Protein AF-A0A402AL68-F1 (afdb_monomer)

Foldseek 3Di:
DVVVLVVPAVLVVQLPDAADQDAPDPPRPCVVNLVVLLVVLLVLLVVLPLVCLVVLLSQCRGNGVSSVLSSLVSCCRNVVQPPDVSNLVSLLVQCPHSHPSSVLSSLVSCLSNLPLVSLVVLVVSLVVPVVCVVSSVVSNVSSD

Solvent-accessible surface area (backbone atoms only — not comparable to full-atom values): 7767 Å² total; per-residue (Å²): 109,72,72,55,48,66,73,73,28,70,57,75,66,36,66,74,40,75,68,38,53,58,77,84,58,91,87,46,85,60,53,68,41,42,54,54,50,23,52,52,39,40,50,44,22,74,72,52,58,59,90,51,48,68,60,33,61,50,29,49,54,32,30,46,47,68,23,18,38,27,16,52,56,18,40,56,56,54,42,54,62,42,80,48,67,66,58,48,51,51,28,52,56,28,50,72,41,76,23,66,70,36,20,54,51,19,48,53,47,34,56,61,37,66,41,61,84,40,49,68,55,44,51,53,43,24,74,76,33,73,97,44,23,66,70,36,50,58,46,48,68,75,68,106

Mean predicted aligned error: 2.8 Å

Sequence (144 aa):
MFQLLARTVEIDRRRHLPKRGETLPQGEPNIPGSIVYAAVIHACGQIGDSSVIKGVWDATKDIDPYVRTQGLEALKLLDPLGEQSQSKAMAREALYDPRASVVRTASALVLQYKDFEAVPILRYVADTRPDLAYPLQETLKQLT

Organism: NCBI:txid2014872

Nearest PDB structures (foldseek):
  8usb-assembly1_U  TM=6.370E-01  e=4.349E-01  Homo sapiens
  9e8n-assembly1_U  TM=7.359E-01  e=1.723E+00  Homo sapiens
  6j2q-assembly1_N  TM=5.772E-01  e=1.163E+00  Saccharomyces cerevisiae S288C
  6epf-assembly1_N  TM=6.326E-01  e=1.640E+00  Rattus norvegicus
  2b6c-assembly1_A  TM=4.944E-01  e=3.783E+00  Enterococcus faecalis

Structure (mmCIF, N/CA/C/O backbone):
data_AF-A0A402AL68-F1
#
_entry.id   AF-A0A402AL68-F1
#
loop_
_atom_site.group_PDB
_atom_site.id
_atom_site.type_symbol
_atom_site.label_atom_id
_atom_site.label_alt_id
_atom_site.label_comp_id
_atom_site.label_asym_id
_atom_site.label_entity_id
_atom_site.label_seq_id
_atom_site.pdbx_PDB_ins_code
_atom_site.Cartn_x
_atom_site.Cartn_y
_atom_site.Cartn_z
_atom_site.occupancy
_atom_site.B_iso_or_equiv
_atom_site.auth_seq_id
_atom_site.auth_comp_id
_atom_site.auth_asym_id
_atom_site.auth_atom_id
_atom_site.pdbx_PDB_model_num
ATOM 1 N N . MET A 1 1 ? -6.015 -8.192 -18.335 1.00 76.75 1 MET A N 1
ATOM 2 C CA . MET A 1 1 ? -4.915 -7.247 -18.027 1.00 76.75 1 MET A CA 1
ATOM 3 C C . MET A 1 1 ? -3.890 -7.858 -17.075 1.00 76.75 1 MET A C 1
ATOM 5 O O . MET A 1 1 ? -2.722 -7.928 -17.427 1.00 76.75 1 MET A O 1
ATOM 9 N N . PHE A 1 2 ? -4.322 -8.392 -15.929 1.00 79.25 2 PHE A N 1
ATOM 10 C CA . PHE A 1 2 ? -3.416 -8.981 -14.935 1.00 79.25 2 PHE A CA 1
ATOM 11 C C . PHE A 1 2 ? -2.569 -10.167 -15.457 1.00 79.25 2 PHE A C 1
ATOM 13 O O . PHE A 1 2 ? -1.385 -10.274 -15.160 1.00 79.25 2 PHE A O 1
ATOM 20 N N . GLN A 1 3 ? -3.129 -11.018 -16.326 1.00 81.75 3 GLN A N 1
ATOM 21 C CA . GLN A 1 3 ? -2.365 -12.095 -16.982 1.00 81.75 3 GLN A CA 1
ATOM 22 C C . GLN A 1 3 ? -1.253 -11.583 -17.911 1.00 81.75 3 GLN A C 1
ATOM 24 O O . GLN A 1 3 ? -0.220 -12.231 -18.041 1.00 81.75 3 GLN A O 1
ATOM 29 N N . LEU A 1 4 ? -1.467 -10.441 -18.575 1.00 84.19 4 LEU A N 1
ATOM 30 C CA . LEU A 1 4 ? -0.454 -9.840 -19.442 1.00 84.19 4 LEU A CA 1
ATOM 31 C C . LEU A 1 4 ? 0.689 -9.285 -18.595 1.00 84.19 4 LEU A C 1
ATOM 33 O O . LEU A 1 4 ? 1.845 -9.562 -18.888 1.00 84.19 4 LEU A O 1
ATOM 37 N N . LEU A 1 5 ? 0.349 -8.598 -17.504 1.00 89.19 5 LEU A N 1
ATOM 38 C CA . LEU A 1 5 ? 1.311 -8.096 -16.532 1.00 89.19 5 LEU A CA 1
ATOM 39 C C . LEU A 1 5 ? 2.262 -9.202 -16.046 1.00 89.19 5 LEU A C 1
ATOM 41 O O . LEU A 1 5 ? 3.474 -9.015 -16.089 1.00 89.19 5 LEU A O 1
ATOM 45 N N . ALA A 1 6 ? 1.722 -10.362 -15.658 1.00 85.56 6 ALA A N 1
ATOM 46 C CA . ALA A 1 6 ? 2.517 -11.501 -15.188 1.00 85.56 6 ALA A CA 1
ATOM 47 C C . ALA A 1 6 ? 3.467 -12.085 -16.255 1.00 85.56 6 ALA A C 1
ATOM 49 O O . ALA A 1 6 ? 4.401 -12.802 -15.915 1.00 85.56 6 ALA A O 1
ATOM 50 N N . ARG A 1 7 ? 3.240 -11.793 -17.542 1.00 88.00 7 ARG A N 1
ATOM 51 C CA . ARG A 1 7 ? 4.122 -12.202 -18.649 1.00 88.00 7 ARG A CA 1
ATOM 52 C C . ARG A 1 7 ? 5.156 -11.141 -19.014 1.00 88.00 7 ARG A C 1
ATOM 54 O O . ARG A 1 7 ? 6.166 -11.475 -19.619 1.00 88.00 7 ARG A O 1
ATOM 61 N N . THR A 1 8 ? 4.886 -9.874 -18.707 1.00 88.75 8 THR A N 1
ATOM 62 C CA . THR A 1 8 ? 5.724 -8.734 -19.116 1.00 88.75 8 THR A CA 1
ATOM 63 C C . THR A 1 8 ? 6.594 -8.185 -17.992 1.00 88.75 8 THR A C 1
ATOM 65 O O . THR A 1 8 ? 7.570 -7.493 -18.260 1.00 88.75 8 THR A O 1
ATOM 68 N N . VAL A 1 9 ? 6.236 -8.454 -16.737 1.00 94.38 9 VAL A N 1
ATOM 69 C CA . VAL A 1 9 ? 6.971 -8.015 -15.549 1.00 94.38 9 VAL A CA 1
ATOM 70 C C . VAL A 1 9 ? 7.375 -9.250 -14.753 1.00 94.38 9 VAL A C 1
ATOM 72 O O . VAL A 1 9 ? 6.537 -10.099 -14.463 1.00 94.38 9 VAL A O 1
ATOM 75 N N . GLU A 1 10 ? 8.649 -9.338 -14.363 1.00 92.69 10 GLU A N 1
ATOM 76 C CA . GLU A 1 10 ? 9.184 -10.429 -13.534 1.00 92.69 10 GLU A CA 1
ATOM 77 C C . GLU A 1 10 ? 8.703 -10.310 -12.069 1.00 92.69 10 GLU A C 1
ATOM 79 O O . GLU A 1 10 ? 9.502 -10.086 -11.159 1.00 92.69 10 GLU A O 1
ATOM 84 N N . ILE A 1 11 ? 7.388 -10.414 -11.825 1.00 91.56 11 ILE A N 1
ATOM 85 C CA . ILE A 1 11 ? 6.772 -10.219 -10.496 1.00 91.56 11 ILE A CA 1
ATOM 86 C C . ILE A 1 11 ? 7.428 -11.126 -9.452 1.00 91.56 11 ILE A C 1
ATOM 88 O O . ILE A 1 11 ? 7.789 -10.653 -8.376 1.00 91.56 11 ILE A O 1
ATOM 92 N N . ASP A 1 12 ? 7.627 -12.405 -9.778 1.00 91.06 12 ASP A N 1
ATOM 93 C CA . ASP A 1 12 ? 8.200 -13.377 -8.845 1.00 91.06 12 ASP A CA 1
ATOM 94 C C . ASP A 1 12 ? 9.607 -12.972 -8.404 1.00 91.06 12 ASP A C 1
ATOM 96 O O . ASP A 1 12 ? 9.890 -12.929 -7.210 1.00 91.06 12 ASP A O 1
ATOM 100 N N . ARG A 1 13 ? 10.470 -12.555 -9.339 1.00 93.12 13 ARG A N 1
ATOM 101 C CA . ARG A 1 13 ? 11.801 -12.032 -9.001 1.00 93.12 13 ARG A CA 1
ATOM 102 C C . ARG A 1 13 ? 11.700 -10.795 -8.110 1.00 93.12 13 ARG A C 1
ATOM 104 O O . ARG A 1 13 ? 12.434 -10.688 -7.130 1.00 93.12 13 ARG A O 1
ATOM 111 N N . ARG A 1 14 ? 10.805 -9.859 -8.441 1.00 94.00 14 ARG A N 1
ATOM 112 C CA . ARG A 1 14 ? 10.647 -8.591 -7.711 1.00 94.00 14 ARG A CA 1
ATOM 113 C C . ARG A 1 14 ? 10.181 -8.793 -6.271 1.00 94.00 14 ARG A C 1
ATOM 115 O O . ARG A 1 14 ? 10.646 -8.059 -5.406 1.00 94.00 14 ARG A O 1
ATOM 122 N N . ARG A 1 15 ? 9.351 -9.809 -5.994 1.00 90.81 15 ARG A N 1
ATOM 123 C CA . ARG A 1 15 ? 8.914 -10.171 -4.629 1.00 90.81 15 ARG A CA 1
ATOM 124 C C . ARG A 1 15 ? 10.072 -10.532 -3.693 1.00 90.81 15 ARG A C 1
ATOM 126 O O . ARG A 1 15 ? 9.923 -10.427 -2.480 1.00 90.81 15 ARG A O 1
ATOM 133 N N . HIS A 1 16 ? 11.207 -10.966 -4.237 1.00 91.50 16 HIS A N 1
ATOM 134 C CA . HIS A 1 16 ? 12.390 -11.334 -3.456 1.00 91.50 16 HIS A CA 1
ATOM 135 C C . HIS A 1 16 ? 13.386 -10.182 -3.271 1.00 91.50 16 HIS A C 1
ATOM 137 O O . HIS A 1 16 ? 14.396 -10.351 -2.590 1.00 91.50 16 HIS A O 1
ATOM 143 N N . LEU A 1 17 ? 13.130 -9.017 -3.870 1.00 93.06 17 LEU A N 1
ATOM 144 C CA . LEU A 1 17 ? 13.997 -7.852 -3.736 1.00 93.06 17 LEU A CA 1
ATOM 145 C C . LEU A 1 17 ? 13.568 -6.987 -2.539 1.00 93.06 17 LEU A C 1
ATOM 147 O O . LEU A 1 17 ? 12.373 -6.845 -2.274 1.00 93.06 17 LEU A O 1
ATOM 151 N N . PRO A 1 18 ? 14.516 -6.365 -1.815 1.00 93.88 18 PRO A N 1
ATOM 152 C CA . PRO A 1 18 ? 14.182 -5.500 -0.690 1.00 93.88 18 PRO A CA 1
ATOM 153 C C . PRO A 1 18 ? 13.451 -4.235 -1.158 1.00 93.88 18 PRO A C 1
ATOM 155 O O . PRO A 1 18 ? 13.805 -3.645 -2.181 1.00 93.88 18 PRO A O 1
ATOM 158 N N . LYS A 1 19 ? 12.468 -3.774 -0.372 1.00 96.38 19 LYS A N 1
ATOM 159 C CA . LYS A 1 19 ? 11.747 -2.513 -0.620 1.00 96.38 19 LYS A CA 1
ATOM 160 C C . LYS A 1 19 ? 12.739 -1.351 -0.704 1.00 96.38 19 LYS A C 1
ATOM 162 O O . LYS A 1 19 ? 13.509 -1.121 0.227 1.00 96.38 19 LYS A O 1
ATOM 167 N N . ARG A 1 20 ? 12.688 -0.566 -1.783 1.00 94.75 20 ARG A N 1
ATOM 168 C CA . ARG A 1 20 ? 13.458 0.682 -1.880 1.00 94.75 20 ARG A CA 1
ATOM 169 C C . ARG A 1 20 ? 12.687 1.844 -1.258 1.00 94.75 20 ARG A C 1
ATOM 171 O O . ARG A 1 20 ? 11.487 2.013 -1.493 1.00 94.75 20 ARG A O 1
ATOM 178 N N . GLY A 1 21 ? 13.391 2.640 -0.455 1.00 92.00 21 GLY A N 1
ATOM 179 C CA . GLY A 1 21 ? 12.877 3.881 0.134 1.00 92.00 21 GLY A CA 1
ATOM 180 C C . GLY A 1 21 ? 12.990 5.089 -0.794 1.00 92.00 21 GLY A C 1
ATOM 181 O O . GLY A 1 21 ? 12.270 6.063 -0.599 1.00 92.00 21 GLY A O 1
ATOM 182 N N . GLU A 1 22 ? 13.854 5.012 -1.807 1.00 92.25 22 GLU A N 1
ATOM 183 C CA . GLU A 1 22 ? 14.098 6.045 -2.815 1.00 92.25 22 GLU A CA 1
ATOM 184 C C . GLU A 1 22 ? 13.498 5.677 -4.172 1.00 92.25 22 GLU A C 1
ATOM 186 O O . GLU A 1 22 ? 13.062 4.545 -4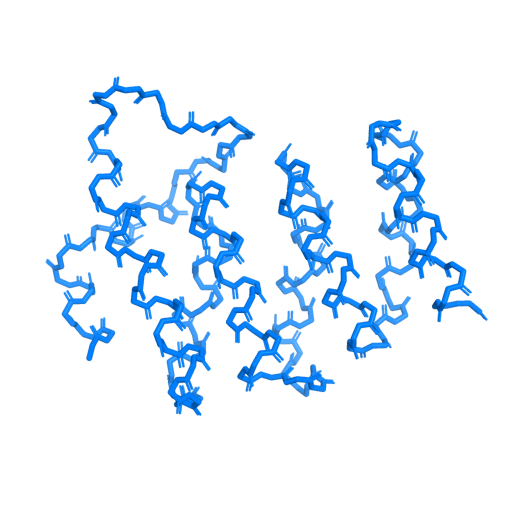.399 1.00 92.25 22 GLU A O 1
ATOM 191 N N . THR A 1 23 ? 13.412 6.665 -5.065 1.00 89.12 23 THR A N 1
ATOM 192 C CA . THR A 1 23 ? 12.881 6.436 -6.411 1.00 89.12 23 THR A CA 1
ATOM 193 C C . THR A 1 23 ? 13.946 5.673 -7.169 1.00 89.12 23 THR A C 1
ATOM 195 O O . THR A 1 23 ? 15.134 5.900 -6.945 1.00 89.12 23 THR A O 1
ATOM 198 N N . LEU A 1 24 ? 13.543 4.751 -8.042 1.00 88.75 24 LEU A N 1
ATOM 199 C CA . LEU A 1 24 ? 14.519 4.038 -8.853 1.00 88.75 24 LEU A CA 1
ATOM 200 C C . LEU A 1 24 ? 15.358 5.054 -9.653 1.00 88.75 24 LEU A C 1
ATOM 202 O O . LEU A 1 24 ? 14.776 5.928 -10.303 1.00 88.75 24 LEU A O 1
ATOM 206 N N . PRO A 1 25 ? 16.700 4.983 -9.581 1.00 89.19 25 PRO A N 1
ATOM 207 C CA . PRO A 1 25 ? 17.561 5.919 -10.288 1.00 89.19 25 PRO A CA 1
ATOM 208 C C . PRO A 1 25 ? 17.442 5.703 -11.797 1.00 89.19 25 PRO A C 1
ATOM 210 O O . PRO A 1 25 ? 17.152 4.598 -12.258 1.00 89.19 25 PRO A O 1
ATOM 213 N N . GLN A 1 26 ? 17.689 6.755 -12.576 1.00 87.62 26 GLN A N 1
ATOM 214 C CA . GLN A 1 26 ? 17.645 6.672 -14.034 1.00 87.62 26 GLN A CA 1
ATOM 215 C C . GLN A 1 26 ? 18.536 5.529 -14.549 1.00 87.62 26 GLN A C 1
ATOM 217 O O . GLN A 1 26 ? 19.667 5.361 -14.102 1.00 87.62 26 GLN A O 1
ATOM 222 N N . GLY A 1 27 ? 18.015 4.748 -15.497 1.00 87.06 27 GLY A N 1
ATOM 223 C CA . GLY A 1 27 ? 18.716 3.592 -16.061 1.00 87.06 27 GLY A CA 1
ATOM 224 C C . GLY A 1 27 ? 18.545 2.292 -15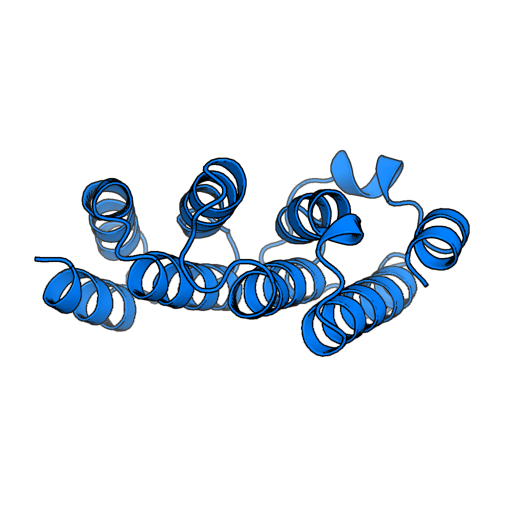.271 1.00 87.06 27 GLY A C 1
ATOM 225 O O . GLY A 1 27 ? 18.988 1.249 -15.742 1.00 87.06 27 GLY A O 1
ATOM 226 N N . GLU A 1 28 ? 17.867 2.311 -14.119 1.00 91.06 28 GLU A N 1
ATOM 227 C CA . GLU A 1 28 ? 17.544 1.085 -13.392 1.00 91.06 28 GLU A CA 1
ATOM 228 C C . GLU A 1 28 ? 16.621 0.177 -14.236 1.00 91.06 28 GLU A C 1
ATOM 230 O O . GLU A 1 28 ? 15.520 0.605 -14.605 1.00 91.06 28 GLU A O 1
ATOM 235 N N . PRO A 1 29 ? 16.999 -1.091 -14.513 1.00 88.44 29 PRO A N 1
ATOM 236 C CA . PRO A 1 29 ? 16.247 -1.987 -15.403 1.00 88.44 29 PRO A CA 1
ATOM 237 C C . PRO A 1 29 ? 14.816 -2.272 -14.936 1.00 88.44 29 PRO A C 1
ATOM 239 O O . PRO A 1 29 ? 13.968 -2.678 -15.726 1.00 88.44 29 PRO A O 1
ATOM 242 N N . ASN A 1 30 ? 14.527 -2.041 -13.656 1.00 90.50 30 ASN A N 1
ATOM 243 C CA . ASN A 1 30 ? 13.206 -2.229 -13.078 1.00 90.50 30 ASN A CA 1
ATOM 244 C C . ASN A 1 30 ? 12.208 -1.111 -13.415 1.00 90.50 30 ASN A C 1
ATOM 246 O O . ASN A 1 30 ? 11.013 -1.352 -13.246 1.00 90.50 30 ASN A O 1
ATOM 250 N N . ILE A 1 31 ? 12.650 0.063 -13.894 1.00 91.56 31 ILE A N 1
ATOM 251 C CA . ILE A 1 31 ? 11.774 1.225 -14.145 1.00 91.56 31 ILE A CA 1
ATOM 252 C C . ILE A 1 31 ? 10.649 0.915 -15.145 1.00 91.56 31 ILE A C 1
ATOM 254 O O . ILE A 1 31 ? 9.490 1.138 -14.789 1.00 91.56 31 ILE A O 1
ATOM 258 N N . PRO A 1 32 ? 10.909 0.381 -16.359 1.00 92.94 32 PRO A N 1
ATOM 259 C CA . PRO A 1 32 ? 9.828 0.095 -17.304 1.00 92.94 32 PRO A CA 1
ATOM 260 C C . PRO A 1 32 ? 8.805 -0.888 -16.724 1.00 92.94 32 PRO A C 1
ATOM 262 O O . PRO A 1 32 ? 7.599 -0.679 -16.843 1.00 92.94 32 PRO A O 1
ATOM 265 N N . GLY A 1 33 ? 9.292 -1.915 -16.018 1.00 94.31 33 GLY A N 1
ATOM 266 C CA . GLY A 1 33 ? 8.448 -2.882 -15.323 1.00 94.31 33 GLY A CA 1
ATOM 267 C C . GLY A 1 33 ? 7.600 -2.240 -14.227 1.00 94.31 33 GLY A C 1
ATOM 268 O O . GLY A 1 33 ? 6.411 -2.526 -14.144 1.00 94.31 33 GLY A O 1
ATOM 269 N N . SER A 1 34 ? 8.168 -1.324 -13.436 1.00 95.69 34 SER A N 1
ATOM 270 C CA . SER A 1 34 ? 7.430 -0.571 -12.416 1.00 95.69 34 SER A CA 1
ATOM 271 C C . SER A 1 34 ? 6.307 0.268 -13.014 1.00 95.69 34 SER A C 1
ATOM 273 O O . SER A 1 34 ? 5.206 0.278 -12.473 1.00 95.69 34 SER A O 1
ATOM 275 N N . ILE A 1 35 ? 6.566 0.955 -14.131 1.00 95.19 35 ILE A N 1
ATOM 276 C CA . ILE A 1 35 ? 5.567 1.793 -14.807 1.00 95.19 35 ILE A CA 1
ATOM 277 C C . ILE A 1 35 ? 4.394 0.930 -15.278 1.00 95.19 35 ILE A C 1
ATOM 279 O O . ILE A 1 35 ? 3.242 1.241 -14.978 1.00 95.19 35 ILE A O 1
ATOM 283 N N . VAL A 1 36 ? 4.681 -0.183 -15.963 1.00 95.94 36 VAL A N 1
ATOM 284 C CA . VAL A 1 36 ? 3.646 -1.113 -16.440 1.00 95.94 36 VAL A CA 1
ATOM 285 C C . VAL A 1 36 ? 2.881 -1.725 -15.267 1.00 95.94 36 VAL A C 1
ATOM 287 O O . VAL A 1 36 ? 1.652 -1.776 -15.296 1.00 95.94 36 VAL A O 1
ATOM 290 N N . TYR A 1 37 ? 3.582 -2.150 -14.214 1.00 96.94 37 TYR A N 1
ATOM 291 C CA . TYR A 1 37 ? 2.961 -2.765 -13.045 1.00 96.94 37 TYR A CA 1
ATOM 292 C C . TYR A 1 37 ? 2.025 -1.791 -12.327 1.00 96.94 37 TYR A C 1
ATOM 294 O O . TYR A 1 37 ? 0.847 -2.091 -12.134 1.00 96.94 37 TYR A O 1
ATOM 302 N N . ALA A 1 38 ? 2.508 -0.589 -12.023 1.00 96.94 38 ALA A N 1
ATOM 303 C CA . ALA A 1 38 ? 1.719 0.463 -11.401 1.00 96.94 38 ALA A CA 1
ATOM 304 C C . ALA A 1 38 ? 0.481 0.832 -12.237 1.00 96.94 38 ALA A C 1
ATOM 306 O O . ALA A 1 38 ? -0.614 0.934 -11.687 1.00 96.94 38 ALA A O 1
ATOM 307 N N . ALA A 1 39 ? 0.625 0.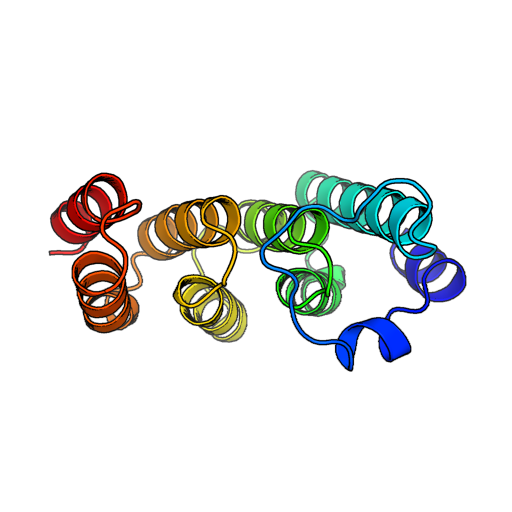967 -13.561 1.00 96.25 39 ALA A N 1
ATOM 308 C CA . ALA A 1 39 ? -0.487 1.292 -14.454 1.00 96.25 39 ALA A CA 1
ATOM 309 C C . ALA A 1 39 ? -1.566 0.199 -14.473 1.00 96.25 39 ALA A C 1
ATOM 311 O O . ALA A 1 39 ? -2.757 0.505 -14.405 1.00 96.25 39 ALA A O 1
ATOM 312 N N . VAL A 1 40 ? -1.166 -1.077 -14.522 1.00 95.88 40 VAL A N 1
ATOM 313 C CA . VAL A 1 40 ? -2.111 -2.202 -14.483 1.00 95.88 40 VAL A CA 1
ATOM 314 C C . VAL A 1 40 ? -2.840 -2.260 -13.145 1.00 95.88 40 VAL A C 1
ATOM 316 O O . VAL A 1 40 ? -4.055 -2.427 -13.128 1.00 95.88 40 VAL A O 1
ATOM 319 N N . ILE A 1 41 ? -2.127 -2.091 -12.030 1.00 96.75 41 ILE A N 1
ATOM 320 C CA . ILE A 1 41 ? -2.725 -2.091 -10.690 1.00 96.75 41 ILE A CA 1
ATOM 321 C C . ILE A 1 41 ? -3.714 -0.939 -10.524 1.00 96.75 41 ILE A C 1
ATOM 323 O O . ILE A 1 41 ? -4.833 -1.158 -10.059 1.00 96.75 41 ILE A O 1
ATOM 327 N N . HIS A 1 42 ? -3.337 0.259 -10.968 1.00 96.19 42 HIS A N 1
ATOM 328 C CA . HIS A 1 42 ? -4.220 1.417 -10.965 1.00 96.19 42 HIS A CA 1
ATOM 329 C C . HIS A 1 42 ? -5.501 1.148 -11.767 1.00 96.19 42 HIS A C 1
ATOM 331 O O . HIS A 1 42 ? -6.606 1.324 -11.254 1.00 96.19 42 HIS A O 1
ATOM 337 N N . ALA A 1 43 ? -5.364 0.655 -13.002 1.00 95.56 43 ALA A N 1
ATOM 338 C CA . ALA A 1 43 ? -6.501 0.327 -13.856 1.00 95.56 43 ALA A CA 1
ATOM 339 C C . ALA A 1 43 ? -7.394 -0.764 -13.243 1.00 95.56 43 ALA A C 1
ATOM 341 O O . ALA A 1 43 ? -8.614 -0.641 -13.276 1.00 95.56 43 ALA A O 1
ATOM 342 N N . CYS A 1 44 ? -6.809 -1.801 -12.638 1.00 93.56 44 CYS A N 1
ATOM 343 C CA . CYS A 1 44 ? -7.553 -2.831 -11.914 1.00 93.56 44 CYS A CA 1
ATOM 344 C C . CYS A 1 44 ? -8.394 -2.242 -10.773 1.00 93.56 44 CYS A C 1
ATOM 346 O O . CYS A 1 44 ? -9.566 -2.595 -10.651 1.00 93.56 44 CYS A O 1
ATOM 348 N N . GLY A 1 45 ? -7.831 -1.315 -9.990 1.00 95.38 45 GLY A N 1
ATOM 349 C CA . GLY A 1 45 ? -8.569 -0.601 -8.947 1.00 95.38 45 GLY A CA 1
ATOM 350 C C . GLY A 1 45 ? -9.760 0.190 -9.498 1.00 95.38 45 GLY A C 1
ATOM 351 O O . GLY A 1 45 ? -10.852 0.109 -8.948 1.00 95.38 45 GLY A O 1
ATOM 352 N N . GLN A 1 46 ? -9.573 0.898 -10.616 1.00 96.50 46 GLN A N 1
ATOM 353 C CA . GLN A 1 46 ? -10.637 1.674 -11.272 1.00 96.50 46 GLN A CA 1
ATOM 354 C C . GLN A 1 46 ? -11.740 0.798 -11.884 1.00 96.50 46 GLN A C 1
ATOM 356 O O . GLN A 1 46 ? -12.907 1.178 -11.875 1.00 96.50 46 GLN A O 1
ATOM 361 N N . ILE A 1 47 ? -11.382 -0.370 -12.424 1.00 95.69 47 ILE A N 1
ATOM 362 C CA . ILE A 1 47 ? -12.340 -1.311 -13.024 1.00 95.69 47 ILE A CA 1
ATOM 363 C C . ILE A 1 47 ? -13.221 -1.972 -11.952 1.00 95.69 47 ILE A C 1
ATOM 365 O O . ILE A 1 47 ? -14.362 -2.324 -12.240 1.00 95.69 47 ILE A O 1
ATOM 369 N N . GLY A 1 48 ? -12.712 -2.145 -10.728 1.00 93.69 48 GLY A N 1
ATOM 370 C CA . GLY A 1 48 ? -13.474 -2.745 -9.630 1.00 93.69 48 GLY A CA 1
ATOM 371 C C . GLY A 1 48 ? -13.540 -4.278 -9.661 1.00 93.69 48 GLY A C 1
ATOM 372 O O . GLY A 1 48 ? -14.352 -4.873 -8.957 1.00 93.69 48 GLY A O 1
ATOM 373 N N . ASP A 1 49 ? -12.706 -4.940 -10.468 1.00 87.38 49 ASP A N 1
ATOM 374 C CA . ASP A 1 49 ? -12.652 -6.405 -10.525 1.00 87.38 49 ASP A CA 1
ATOM 375 C C . ASP A 1 49 ? -11.894 -6.965 -9.311 1.00 87.38 49 ASP A C 1
ATOM 377 O O . ASP A 1 49 ? -10.663 -7.023 -9.290 1.00 87.38 49 ASP A O 1
ATOM 381 N N . SER A 1 50 ? -12.633 -7.409 -8.294 1.00 87.50 50 SER A N 1
ATOM 382 C CA . SER A 1 50 ? -12.067 -7.965 -7.059 1.00 87.50 50 SER A CA 1
ATOM 383 C C . SER A 1 50 ? -11.296 -9.277 -7.262 1.00 87.50 50 SER A C 1
ATOM 385 O O . SER A 1 50 ? -10.508 -9.656 -6.392 1.00 87.50 50 SER A O 1
ATOM 387 N N . SER A 1 51 ? -11.424 -9.955 -8.412 1.00 90.12 51 SER A N 1
ATOM 388 C CA . SER A 1 51 ? -10.679 -11.194 -8.690 1.00 90.12 51 SER A CA 1
ATOM 389 C C . SER A 1 51 ? -9.158 -10.982 -8.739 1.00 90.12 51 SER A C 1
ATOM 391 O O . SER A 1 51 ? -8.388 -11.919 -8.511 1.00 90.12 51 SER A O 1
ATOM 393 N N . VAL A 1 52 ? -8.708 -9.742 -8.962 1.00 92.44 52 VAL A N 1
ATOM 394 C CA . VAL A 1 52 ? -7.285 -9.372 -9.036 1.00 92.44 52 VAL A CA 1
ATOM 395 C C . VAL A 1 52 ? -6.669 -9.012 -7.680 1.00 92.44 52 VAL A C 1
ATOM 397 O O . VAL A 1 52 ? -5.475 -8.719 -7.616 1.00 92.44 52 VAL A O 1
ATOM 400 N N . ILE A 1 53 ? -7.442 -9.046 -6.586 1.00 95.44 53 ILE A N 1
ATOM 401 C CA . ILE A 1 53 ? -7.022 -8.503 -5.283 1.00 95.44 53 ILE A CA 1
ATOM 402 C C . ILE A 1 53 ? -5.739 -9.140 -4.733 1.00 95.44 53 ILE A C 1
ATOM 404 O O . ILE A 1 53 ? -4.908 -8.450 -4.149 1.00 95.44 53 ILE A O 1
ATOM 408 N N . LYS A 1 54 ? -5.505 -10.432 -5.003 1.00 94.75 54 LYS A N 1
ATOM 409 C CA . LYS A 1 54 ? -4.250 -11.113 -4.633 1.00 94.75 54 LYS A CA 1
ATOM 410 C C . LYS A 1 54 ? -3.032 -10.437 -5.257 1.00 94.75 54 LYS A C 1
ATOM 412 O O . LYS A 1 54 ? -2.040 -10.193 -4.583 1.00 94.75 54 LYS A O 1
ATOM 417 N N . GLY A 1 55 ? -3.153 -10.082 -6.529 1.00 94.31 55 GLY A N 1
ATOM 418 C CA . GLY A 1 55 ? -2.135 -9.352 -7.262 1.00 94.31 55 GLY A CA 1
ATOM 419 C C . GLY A 1 55 ? -1.923 -7.923 -6.769 1.00 94.31 55 GLY A C 1
ATOM 420 O O . GLY A 1 55 ? -0.811 -7.405 -6.808 1.00 94.31 55 GLY A O 1
ATOM 421 N N . VAL A 1 56 ? -2.980 -7.294 -6.256 1.00 97.00 56 VAL A N 1
ATOM 422 C CA . VAL A 1 56 ? -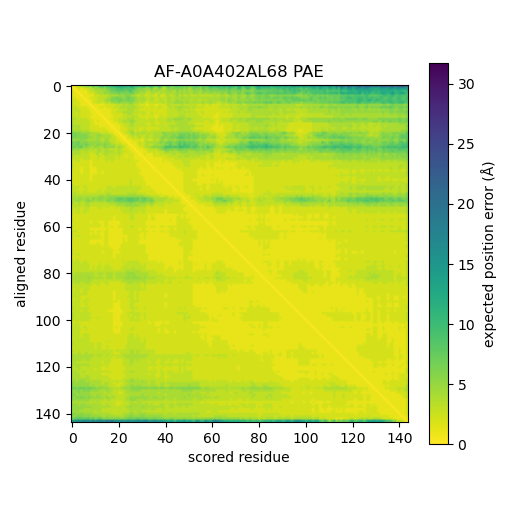2.884 -5.984 -5.604 1.00 97.00 56 VAL A CA 1
ATOM 423 C C . VAL A 1 56 ? -2.117 -6.085 -4.283 1.00 97.00 56 VAL A C 1
ATOM 425 O O . VAL A 1 56 ? -1.254 -5.246 -4.034 1.00 97.00 56 VAL A O 1
ATOM 428 N N . TRP A 1 57 ? -2.331 -7.136 -3.483 1.00 97.75 57 TRP A N 1
ATOM 429 C CA . TRP A 1 57 ? -1.522 -7.395 -2.281 1.00 97.75 57 TRP A CA 1
ATOM 430 C C . TRP A 1 57 ? -0.038 -7.635 -2.595 1.00 97.75 57 TRP A C 1
ATOM 432 O O . TRP A 1 57 ? 0.829 -7.265 -1.807 1.00 97.75 57 TRP A O 1
ATOM 442 N N . ASP A 1 58 ? 0.287 -8.225 -3.746 1.00 96.06 58 ASP A N 1
ATOM 443 C CA . ASP A 1 58 ? 1.681 -8.338 -4.184 1.00 96.06 58 ASP A CA 1
ATOM 444 C C . ASP A 1 58 ? 2.286 -6.973 -4.519 1.00 96.06 58 ASP A C 1
ATOM 446 O O . ASP A 1 58 ? 3.417 -6.675 -4.132 1.00 96.06 58 ASP A O 1
ATOM 450 N N . ALA A 1 59 ? 1.522 -6.116 -5.199 1.00 97.69 59 ALA A N 1
ATOM 451 C CA . ALA A 1 59 ? 1.971 -4.780 -5.565 1.00 97.69 59 ALA A CA 1
ATOM 452 C C . ALA A 1 59 ? 2.301 -3.917 -4.335 1.00 97.69 59 ALA A C 1
ATOM 454 O O . ALA A 1 59 ? 3.276 -3.170 -4.374 1.00 97.69 59 ALA A O 1
ATOM 455 N N . THR A 1 60 ? 1.585 -4.069 -3.209 1.00 98.56 60 THR A N 1
ATOM 456 C CA . THR A 1 60 ? 1.899 -3.351 -1.952 1.00 98.56 60 THR A CA 1
ATOM 457 C C . THR A 1 60 ? 3.249 -3.739 -1.342 1.00 98.56 60 THR A C 1
ATOM 459 O O . THR A 1 60 ? 3.711 -3.086 -0.406 1.00 98.56 60 THR A O 1
ATOM 462 N N . LYS A 1 61 ? 3.900 -4.791 -1.851 1.00 97.69 61 LYS A N 1
ATOM 463 C CA . LYS A 1 61 ? 5.198 -5.299 -1.381 1.00 97.69 61 LYS A CA 1
ATOM 464 C C . LYS A 1 61 ? 6.330 -5.126 -2.386 1.00 97.69 61 LYS A C 1
ATOM 466 O O . LYS A 1 61 ? 7.456 -5.506 -2.085 1.00 97.69 61 LYS A O 1
ATOM 471 N N . ASP A 1 62 ? 6.045 -4.557 -3.552 1.00 98.12 62 ASP A N 1
ATOM 472 C CA . ASP A 1 62 ? 7.002 -4.448 -4.647 1.00 98.12 62 ASP A CA 1
ATOM 473 C C . ASP A 1 62 ? 8.261 -3.636 -4.273 1.00 98.12 62 ASP A C 1
ATOM 475 O O . ASP A 1 62 ? 8.236 -2.756 -3.405 1.00 98.12 62 ASP A O 1
ATOM 479 N N . ILE A 1 63 ? 9.378 -3.908 -4.955 1.00 96.94 63 ILE A N 1
ATOM 480 C CA . ILE A 1 63 ? 10.640 -3.171 -4.793 1.00 96.94 63 ILE A CA 1
ATOM 481 C C . ILE A 1 63 ? 10.461 -1.655 -4.963 1.00 96.94 63 ILE A C 1
ATOM 483 O O . ILE A 1 63 ? 11.078 -0.877 -4.227 1.00 96.94 63 ILE A O 1
ATOM 487 N N . ASP A 1 64 ? 9.616 -1.223 -5.899 1.00 97.69 64 ASP A N 1
ATOM 488 C CA . ASP A 1 64 ? 9.439 0.180 -6.251 1.00 97.69 64 ASP A CA 1
ATOM 489 C C . ASP A 1 64 ? 8.340 0.843 -5.403 1.00 97.69 64 ASP A C 1
ATOM 491 O O . ASP A 1 64 ? 7.182 0.413 -5.441 1.00 97.69 64 ASP A O 1
ATOM 495 N N . PRO A 1 65 ? 8.652 1.925 -4.665 1.00 97.94 65 PRO A N 1
ATOM 496 C CA . PRO A 1 65 ? 7.648 2.659 -3.900 1.00 97.94 65 PRO A CA 1
ATOM 497 C C . PRO A 1 65 ? 6.470 3.168 -4.737 1.00 97.94 65 PRO A C 1
ATOM 499 O O . PRO A 1 65 ? 5.374 3.296 -4.199 1.00 97.94 65 PRO A O 1
ATOM 502 N N . TYR A 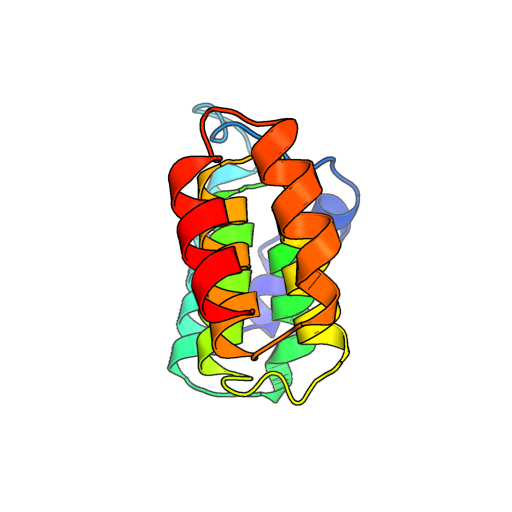1 66 ? 6.660 3.442 -6.031 1.00 97.62 66 TYR A N 1
ATOM 503 C CA . TYR A 1 66 ? 5.574 3.868 -6.912 1.00 97.62 66 TYR A CA 1
ATOM 504 C C . TYR A 1 66 ? 4.520 2.767 -7.095 1.00 97.62 66 TYR A C 1
ATOM 506 O O . TYR A 1 66 ? 3.322 3.029 -6.970 1.00 97.62 66 TYR A O 1
ATOM 514 N N . VAL A 1 67 ? 4.963 1.524 -7.308 1.00 98.38 67 VAL A N 1
ATOM 515 C CA . VAL A 1 67 ? 4.080 0.352 -7.422 1.00 98.38 67 VAL A CA 1
ATOM 516 C C . VAL A 1 67 ? 3.365 0.096 -6.096 1.00 98.38 67 VAL A C 1
ATOM 518 O O . VAL A 1 67 ? 2.151 -0.102 -6.092 1.00 98.38 67 VAL A O 1
ATOM 521 N N . ARG A 1 68 ? 4.079 0.195 -4.965 1.00 98.69 68 ARG A N 1
ATOM 522 C CA . ARG A 1 68 ? 3.480 0.017 -3.631 1.00 98.69 68 ARG A CA 1
ATOM 523 C C . ARG A 1 68 ? 2.378 1.026 -3.342 1.00 98.69 68 ARG A C 1
ATOM 525 O O . ARG A 1 68 ? 1.313 0.638 -2.866 1.00 98.69 68 ARG A O 1
ATOM 532 N N . THR A 1 69 ? 2.604 2.301 -3.668 1.00 98.62 69 THR A N 1
ATOM 533 C CA . THR A 1 69 ? 1.569 3.335 -3.549 1.00 98.62 69 THR A CA 1
ATOM 534 C C . THR A 1 69 ? 0.350 2.991 -4.404 1.00 98.62 69 THR A C 1
ATOM 536 O O . THR A 1 69 ? -0.758 3.028 -3.878 1.00 98.62 69 THR A O 1
ATOM 539 N N . GLN A 1 70 ? 0.522 2.582 -5.670 1.00 98.25 70 GLN A N 1
ATOM 540 C CA . GLN A 1 70 ? -0.622 2.173 -6.500 1.00 98.25 70 GLN A CA 1
ATOM 541 C C . GLN A 1 70 ? -1.352 0.945 -5.947 1.00 98.25 70 GLN A C 1
ATOM 543 O O . GLN A 1 70 ? -2.575 0.895 -6.018 1.00 98.25 70 GLN A O 1
ATOM 548 N N . GLY A 1 71 ? -0.635 -0.016 -5.357 1.00 98.44 71 GLY A N 1
ATOM 549 C CA . GLY A 1 71 ? -1.247 -1.156 -4.671 1.00 98.44 71 GLY A CA 1
ATOM 550 C C . GLY A 1 71 ? -2.191 -0.716 -3.553 1.00 98.44 71 GLY A C 1
ATOM 551 O O . GLY A 1 71 ? -3.339 -1.146 -3.509 1.00 98.44 71 GLY A O 1
ATOM 552 N N . LEU A 1 72 ? -1.742 0.191 -2.682 1.00 98.81 72 LEU A N 1
ATOM 553 C CA . LEU A 1 72 ? -2.567 0.696 -1.580 1.00 98.81 72 LEU A CA 1
ATOM 554 C C . LEU A 1 72 ? -3.746 1.547 -2.074 1.00 98.81 72 LEU A C 1
ATOM 556 O O . LEU A 1 72 ? -4.845 1.428 -1.539 1.00 98.81 72 LEU A O 1
ATOM 560 N N . GLU A 1 73 ? -3.544 2.376 -3.101 1.00 98.56 73 GLU A N 1
ATOM 561 C CA . GLU A 1 73 ? -4.633 3.138 -3.729 1.00 98.56 73 GLU A CA 1
ATOM 562 C C . GLU A 1 73 ? -5.677 2.214 -4.372 1.00 98.56 73 GLU A C 1
ATOM 564 O O . GLU A 1 73 ? -6.874 2.447 -4.240 1.00 98.56 73 GLU A O 1
ATOM 569 N N . ALA A 1 74 ? -5.253 1.120 -5.009 1.00 98.19 74 ALA A N 1
ATOM 570 C CA . ALA A 1 74 ? -6.178 0.130 -5.551 1.00 98.19 74 ALA A CA 1
ATOM 571 C C . ALA A 1 74 ? -6.968 -0.591 -4.445 1.00 98.19 74 ALA A C 1
ATOM 573 O O . ALA A 1 74 ? -8.154 -0.861 -4.633 1.00 98.19 74 ALA A O 1
ATOM 574 N N . LEU A 1 75 ? -6.366 -0.851 -3.275 1.00 98.56 75 LEU A N 1
ATOM 575 C CA . LEU A 1 75 ? -7.091 -1.418 -2.130 1.00 98.56 75 LEU A CA 1
ATOM 576 C C . LEU A 1 75 ? -8.206 -0.494 -1.622 1.00 98.56 75 LEU A C 1
ATOM 578 O O . LEU A 1 75 ? -9.288 -0.996 -1.331 1.00 98.56 75 LEU A O 1
ATOM 582 N N . LYS A 1 76 ? -8.006 0.835 -1.609 1.00 98.06 76 LYS A N 1
ATOM 583 C CA . LYS A 1 76 ? -9.075 1.795 -1.245 1.00 98.06 76 LYS A CA 1
ATOM 584 C C . LYS A 1 76 ? -10.338 1.627 -2.085 1.00 98.06 76 LYS A C 1
ATOM 586 O O . LYS A 1 76 ? -11.419 1.951 -1.602 1.00 98.06 76 LYS A O 1
ATOM 591 N N . LEU A 1 77 ? -10.186 1.190 -3.336 1.00 97.69 77 LEU A N 1
ATOM 592 C CA . LEU A 1 77 ? -11.271 1.043 -4.304 1.00 97.69 77 LEU A CA 1
ATOM 593 C C . LEU A 1 77 ? -11.866 -0.367 -4.292 1.00 97.69 77 LEU A C 1
ATOM 595 O O . LEU A 1 77 ? -13.081 -0.516 -4.359 1.00 97.69 77 LEU A O 1
ATOM 599 N N . LEU A 1 78 ? -11.016 -1.394 -4.212 1.00 97.44 78 LEU A N 1
ATOM 600 C CA . LEU A 1 78 ? -11.428 -2.798 -4.319 1.00 97.44 78 LEU A CA 1
ATOM 601 C C . LEU A 1 78 ? -11.943 -3.390 -3.006 1.00 97.44 78 LEU A C 1
ATOM 603 O O . LEU A 1 78 ? -12.711 -4.347 -3.035 1.00 97.44 78 LEU A O 1
ATOM 607 N N . ASP A 1 79 ? -11.509 -2.850 -1.871 1.00 97.81 79 ASP A N 1
ATOM 608 C CA . ASP A 1 79 ? -11.923 -3.285 -0.539 1.00 97.81 79 ASP A CA 1
ATOM 609 C C . ASP A 1 79 ? -12.169 -2.061 0.357 1.00 97.81 79 ASP A C 1
ATOM 611 O O . ASP A 1 79 ? -11.504 -1.886 1.372 1.00 97.81 79 ASP A O 1
ATOM 615 N N . PRO A 1 80 ? -13.100 -1.161 -0.009 1.00 97.38 80 PRO A N 1
ATOM 616 C CA . PRO A 1 80 ? -13.208 0.164 0.598 1.00 97.38 80 PRO A CA 1
ATOM 617 C C . PRO A 1 80 ? -13.527 0.148 2.098 1.00 97.38 80 PRO A C 1
ATOM 619 O O . PRO A 1 80 ? -13.293 1.150 2.773 1.00 97.38 80 PRO A O 1
ATOM 622 N N . LEU A 1 81 ? -14.058 -0.961 2.615 1.00 97.56 81 LEU A N 1
ATOM 623 C CA . LEU A 1 81 ? -14.418 -1.140 4.022 1.00 97.56 81 LEU A CA 1
ATOM 624 C C . LEU A 1 81 ? -13.417 -2.025 4.789 1.00 97.56 81 LEU A C 1
ATOM 626 O O . LEU A 1 81 ? -13.574 -2.217 5.996 1.00 97.56 81 LEU A O 1
ATOM 630 N N . GLY A 1 82 ? -12.387 -2.556 4.122 1.00 96.94 82 GLY A N 1
ATOM 631 C CA . GLY A 1 82 ? -11.411 -3.454 4.736 1.00 96.94 82 GLY A CA 1
ATOM 632 C C . GLY A 1 82 ? -12.046 -4.749 5.249 1.00 96.94 82 GLY A C 1
ATOM 633 O O . GLY A 1 82 ? -11.743 -5.190 6.364 1.00 96.94 82 GLY A O 1
ATOM 634 N N . GLU A 1 83 ? -12.966 -5.333 4.480 1.00 97.00 83 GLU A N 1
ATOM 635 C CA . GLU A 1 83 ? -13.621 -6.603 4.810 1.00 97.00 83 GLU A CA 1
ATOM 636 C C . GLU A 1 83 ? -12.642 -7.775 4.687 1.00 97.00 83 GLU A C 1
ATOM 638 O O . GLU A 1 83 ? -12.748 -8.761 5.419 1.00 97.00 83 GLU A O 1
ATOM 643 N N . GLN A 1 84 ? -11.634 -7.653 3.816 1.00 97.38 84 GLN A N 1
ATOM 644 C CA . GLN A 1 84 ? -10.578 -8.649 3.701 1.00 97.38 84 GLN A CA 1
ATOM 645 C C . GLN A 1 84 ? -9.514 -8.401 4.773 1.00 97.38 84 GLN A C 1
ATOM 647 O O . GLN A 1 84 ? -8.771 -7.415 4.744 1.00 97.38 84 GLN A O 1
ATOM 652 N N . SER A 1 85 ? -9.366 -9.355 5.694 1.00 97.81 85 SER A N 1
ATOM 653 C CA . SER A 1 85 ? -8.333 -9.319 6.742 1.00 97.81 85 SER A CA 1
ATOM 654 C C . SER A 1 85 ? -6.924 -9.130 6.171 1.00 97.81 85 SER A C 1
ATOM 656 O O . SER A 1 85 ? -6.107 -8.405 6.740 1.00 97.81 85 SER A O 1
ATOM 658 N N . GLN A 1 86 ? -6.655 -9.716 5.002 1.00 98.56 86 GLN A N 1
ATOM 659 C CA . GLN A 1 86 ? -5.383 -9.555 4.312 1.00 98.56 86 GLN A CA 1
ATOM 660 C C . GLN A 1 86 ? -5.145 -8.107 3.855 1.00 98.56 86 GLN A C 1
ATOM 662 O O . GLN A 1 86 ? -4.024 -7.628 3.991 1.00 98.56 86 GLN A O 1
ATOM 667 N N . SER A 1 87 ? -6.160 -7.373 3.382 1.00 98.56 87 SER A N 1
ATOM 668 C CA . SER A 1 87 ? -6.013 -5.955 3.011 1.00 98.56 87 SER A CA 1
ATOM 669 C C . SER A 1 87 ? -5.637 -5.092 4.217 1.00 98.56 87 SER A C 1
ATOM 671 O O . SER A 1 87 ? -4.747 -4.247 4.107 1.00 98.56 87 SER A O 1
ATOM 673 N N . LYS A 1 88 ? -6.252 -5.342 5.382 1.00 98.75 88 LYS A N 1
ATOM 674 C CA . LYS A 1 88 ? -5.863 -4.707 6.655 1.00 98.75 88 LYS A CA 1
ATOM 675 C C . LYS A 1 88 ? -4.417 -5.037 7.019 1.00 98.75 88 LYS A C 1
ATOM 677 O O . LYS A 1 88 ? -3.635 -4.135 7.309 1.00 98.75 88 LYS A O 1
ATOM 682 N N . ALA A 1 89 ? -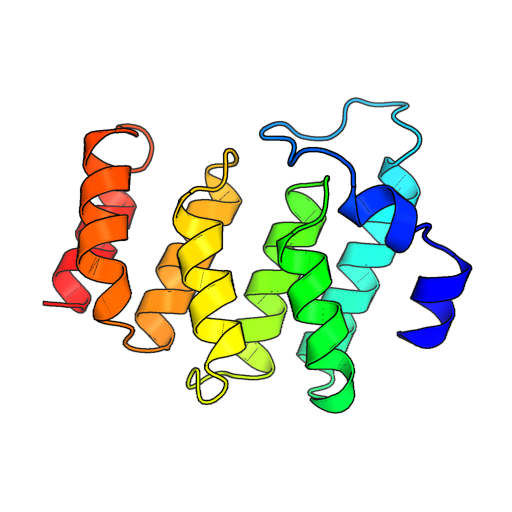4.021 -6.306 6.909 1.00 98.75 89 ALA A N 1
ATOM 683 C CA . ALA A 1 89 ? -2.639 -6.718 7.143 1.00 98.75 89 ALA A CA 1
ATOM 684 C C . ALA A 1 89 ? -1.646 -6.002 6.205 1.00 98.75 89 ALA A C 1
ATOM 686 O O . ALA A 1 89 ? -0.602 -5.547 6.670 1.00 98.75 89 ALA A O 1
ATOM 687 N N . MET A 1 90 ? -1.975 -5.837 4.916 1.00 98.69 90 MET A N 1
ATOM 688 C CA . MET A 1 90 ? -1.123 -5.108 3.962 1.00 98.69 90 MET A CA 1
ATOM 689 C C . MET A 1 90 ? -1.011 -3.621 4.308 1.00 98.69 90 MET A C 1
ATOM 691 O O . MET A 1 90 ? 0.087 -3.069 4.258 1.00 98.69 90 MET A O 1
ATOM 695 N N . ALA A 1 91 ? -2.117 -2.981 4.700 1.00 98.81 91 ALA A N 1
ATOM 696 C CA . ALA A 1 91 ? -2.115 -1.584 5.124 1.00 98.81 91 ALA A CA 1
ATOM 697 C C . ALA A 1 91 ? -1.237 -1.377 6.371 1.00 98.81 91 ALA A C 1
ATOM 699 O O . ALA A 1 91 ? -0.388 -0.488 6.385 1.00 98.81 91 ALA A O 1
ATOM 700 N N . ARG A 1 92 ? -1.371 -2.243 7.384 1.00 98.81 92 ARG A N 1
ATOM 701 C CA . ARG A 1 92 ? -0.547 -2.201 8.604 1.00 98.81 92 ARG A CA 1
ATOM 702 C C . ARG A 1 92 ? 0.932 -2.448 8.317 1.00 98.81 92 ARG A C 1
ATOM 704 O O . ARG A 1 92 ? 1.776 -1.723 8.833 1.00 98.81 92 ARG A O 1
ATOM 711 N N . GLU A 1 93 ? 1.259 -3.430 7.477 1.00 98.56 93 GLU A N 1
ATOM 712 C CA . GLU A 1 93 ? 2.645 -3.698 7.072 1.00 98.56 93 GLU A CA 1
ATOM 713 C C . GLU A 1 93 ? 3.266 -2.473 6.377 1.00 98.56 93 GLU A C 1
ATOM 715 O O . GLU A 1 93 ? 4.417 -2.119 6.632 1.00 98.56 93 GLU A O 1
ATOM 720 N N . ALA A 1 94 ? 2.492 -1.785 5.534 1.00 98.81 94 ALA A N 1
ATOM 721 C CA . ALA A 1 94 ? 2.939 -0.601 4.808 1.00 98.81 94 ALA A CA 1
ATOM 722 C C . ALA A 1 94 ? 3.135 0.651 5.689 1.00 98.81 94 ALA A C 1
ATOM 724 O O . ALA A 1 94 ? 3.760 1.613 5.241 1.00 98.81 94 ALA A O 1
ATOM 725 N N . LEU A 1 95 ? 2.688 0.653 6.950 1.00 98.81 95 LEU A N 1
ATOM 726 C CA . LEU A 1 95 ? 3.033 1.721 7.899 1.00 98.81 95 LEU A CA 1
ATOM 727 C C . LEU A 1 95 ? 4.522 1.714 8.275 1.00 98.81 95 LEU A C 1
ATOM 729 O O . LEU A 1 95 ? 5.074 2.760 8.605 1.00 98.81 95 LEU A O 1
ATOM 733 N N . TYR A 1 96 ? 5.191 0.564 8.161 1.00 98.31 96 TYR A N 1
ATOM 734 C CA . TYR A 1 96 ? 6.637 0.427 8.361 1.00 98.31 96 TYR A CA 1
ATOM 735 C C . TYR A 1 96 ? 7.454 0.675 7.084 1.00 98.31 96 TYR A C 1
ATOM 737 O O . TYR A 1 96 ? 8.657 0.412 7.053 1.00 98.31 96 TYR A O 1
ATOM 745 N N . ASP A 1 97 ? 6.825 1.140 6.001 1.00 98.62 97 ASP A N 1
ATOM 746 C CA . ASP A 1 97 ? 7.508 1.289 4.720 1.00 98.62 97 ASP A CA 1
ATOM 747 C C . ASP A 1 97 ? 8.641 2.333 4.783 1.00 98.62 97 ASP A C 1
ATOM 749 O O . ASP A 1 97 ? 8.456 3.423 5.339 1.00 98.62 97 ASP A O 1
ATOM 753 N N . PRO A 1 98 ? 9.816 2.070 4.174 1.00 97.50 98 PRO A N 1
ATOM 754 C CA . PRO A 1 98 ? 10.901 3.050 4.158 1.00 97.50 98 PRO A CA 1
ATOM 755 C C . PRO A 1 98 ? 10.501 4.353 3.445 1.00 97.50 98 PRO A C 1
ATOM 757 O O . PRO A 1 98 ? 10.994 5.431 3.783 1.00 97.50 98 PRO A O 1
ATOM 760 N N . ARG A 1 99 ? 9.564 4.304 2.490 1.00 97.81 99 ARG A N 1
ATOM 761 C CA . ARG A 1 99 ? 9.102 5.480 1.755 1.00 97.81 99 ARG A CA 1
ATOM 762 C C . ARG A 1 99 ? 7.984 6.212 2.500 1.00 97.81 99 ARG A C 1
ATOM 764 O O . ARG A 1 99 ? 6.877 5.707 2.650 1.00 97.81 99 ARG A O 1
ATOM 771 N N . ALA A 1 100 ? 8.214 7.492 2.793 1.00 97.50 100 ALA A N 1
ATOM 772 C CA . ALA A 1 100 ? 7.236 8.375 3.437 1.00 97.50 100 ALA A CA 1
ATOM 773 C C . ALA A 1 100 ? 5.865 8.444 2.722 1.00 97.50 100 ALA A C 1
ATOM 775 O O . ALA A 1 100 ? 4.827 8.433 3.376 1.00 97.50 100 ALA A O 1
ATOM 776 N N . SER A 1 101 ? 5.828 8.507 1.383 1.00 97.06 101 SER A N 1
ATOM 777 C CA . SER A 1 101 ? 4.562 8.534 0.627 1.00 97.06 101 SER A CA 1
ATOM 778 C C . SER A 1 101 ? 3.754 7.238 0.755 1.00 97.06 101 SER A C 1
ATOM 780 O O . SER A 1 101 ? 2.526 7.298 0.814 1.00 97.06 101 SER A O 1
ATOM 782 N N . VAL A 1 102 ? 4.418 6.082 0.847 1.00 98.75 102 VAL A N 1
ATOM 783 C CA . VAL A 1 102 ? 3.750 4.791 1.068 1.00 98.75 102 VAL A CA 1
ATOM 784 C C . VAL A 1 102 ? 3.140 4.769 2.468 1.00 98.75 102 VAL A C 1
ATOM 786 O O . VAL A 1 102 ? 1.954 4.480 2.590 1.00 98.75 102 VAL A O 1
ATOM 789 N N . VAL A 1 103 ? 3.885 5.202 3.493 1.00 98.81 103 VAL A N 1
ATOM 790 C CA . VAL A 1 103 ? 3.368 5.291 4.871 1.00 98.81 103 VAL A CA 1
ATOM 791 C C . VAL A 1 103 ? 2.156 6.222 4.968 1.00 98.81 103 VAL A C 1
ATOM 793 O O . VAL A 1 103 ? 1.162 5.864 5.590 1.00 98.81 103 VAL A O 1
ATOM 796 N N . ARG A 1 104 ? 2.174 7.392 4.311 1.00 98.56 104 ARG A N 1
ATOM 797 C CA . ARG A 1 104 ? 1.007 8.299 4.288 1.00 98.56 104 ARG A CA 1
ATOM 798 C C . ARG A 1 104 ? -0.214 7.656 3.627 1.00 98.56 104 ARG A C 1
ATOM 800 O O . ARG A 1 104 ? -1.326 7.802 4.124 1.00 98.56 104 ARG A O 1
ATOM 807 N N . THR A 1 105 ? -0.003 6.917 2.538 1.00 98.75 105 THR A N 1
ATOM 808 C CA . THR A 1 105 ? -1.080 6.199 1.838 1.00 98.75 105 THR A CA 1
ATOM 809 C C . THR A 1 105 ? -1.656 5.085 2.714 1.00 98.75 105 THR A C 1
ATOM 811 O O . THR A 1 105 ? -2.872 4.957 2.826 1.00 98.75 105 THR A O 1
ATOM 814 N N . ALA A 1 106 ? -0.787 4.328 3.388 1.00 98.81 106 ALA A N 1
ATOM 815 C CA . ALA A 1 106 ? -1.163 3.296 4.346 1.00 98.81 106 ALA A CA 1
ATOM 816 C C . ALA A 1 106 ? -1.937 3.877 5.538 1.00 98.81 106 ALA A C 1
ATOM 818 O O . ALA A 1 106 ? -2.966 3.330 5.914 1.00 98.81 106 ALA A O 1
ATOM 819 N N . SER A 1 107 ? -1.500 5.023 6.072 1.00 98.75 107 SER A N 1
ATOM 820 C CA . SER A 1 107 ? -2.178 5.753 7.152 1.00 98.75 107 SER A CA 1
ATOM 821 C C . SER A 1 107 ? -3.606 6.150 6.770 1.00 98.75 107 SER A C 1
ATOM 823 O O . SER A 1 107 ? -4.544 5.930 7.531 1.00 98.75 107 SER A O 1
ATOM 825 N N . ALA A 1 108 ? -3.793 6.683 5.560 1.00 98.50 108 ALA A N 1
ATOM 826 C CA . ALA A 1 108 ? -5.126 6.996 5.051 1.00 98.50 108 ALA A CA 1
ATOM 827 C C . ALA A 1 108 ? -5.993 5.734 4.891 1.00 98.50 108 ALA A C 1
ATOM 829 O O . ALA A 1 108 ? -7.188 5.768 5.174 1.00 98.50 108 ALA A O 1
ATOM 830 N N . LEU A 1 109 ? -5.393 4.616 4.470 1.00 98.69 109 LEU A N 1
ATOM 831 C CA . LEU A 1 109 ? -6.101 3.351 4.286 1.00 98.69 109 LEU A CA 1
ATOM 832 C C . LEU A 1 109 ? -6.553 2.732 5.617 1.00 98.69 109 LEU A C 1
ATOM 834 O O . LEU A 1 109 ? -7.708 2.334 5.740 1.00 98.69 109 LEU A O 1
ATOM 838 N N . VAL A 1 110 ? -5.684 2.692 6.634 1.00 98.62 110 VAL A N 1
ATOM 839 C CA . VAL A 1 110 ? -6.067 2.183 7.966 1.00 98.62 110 VAL A CA 1
ATOM 840 C C . VAL A 1 110 ? -7.149 3.048 8.610 1.00 98.62 110 VAL A C 1
ATOM 842 O O . VAL A 1 110 ? -8.046 2.516 9.261 1.00 98.62 110 VAL A O 1
ATOM 845 N N . LEU A 1 111 ? -7.125 4.364 8.372 1.00 98.62 111 LEU A N 1
ATOM 846 C CA . LEU A 1 111 ? -8.195 5.265 8.791 1.00 98.62 111 LEU A CA 1
ATOM 847 C C . LEU A 1 111 ? -9.521 4.929 8.101 1.00 98.62 111 LEU A C 1
ATOM 849 O O . LEU A 1 111 ? -10.540 4.774 8.771 1.00 98.62 111 LEU A O 1
ATOM 853 N N . GLN A 1 112 ? -9.501 4.776 6.774 1.00 98.50 112 GLN A N 1
ATOM 854 C CA . GLN A 1 112 ? -10.677 4.409 5.982 1.00 98.50 112 GLN A CA 1
ATOM 855 C C . GLN A 1 112 ? -11.293 3.089 6.466 1.00 98.50 112 GLN A C 1
ATOM 857 O O . GLN A 1 112 ? -12.509 2.986 6.613 1.00 98.50 112 GLN A O 1
ATOM 862 N N . TYR A 1 113 ? -10.455 2.101 6.779 1.00 98.56 113 TYR A N 1
ATOM 863 C CA . TYR A 1 113 ? -10.884 0.795 7.284 1.00 98.56 113 TYR A CA 1
ATOM 864 C C . TYR A 1 113 ? -11.327 0.807 8.750 1.00 98.56 113 TYR A C 1
ATOM 866 O O . TYR A 1 113 ? -11.767 -0.231 9.251 1.00 98.56 113 TYR A O 1
ATOM 874 N N . LYS A 1 114 ? -11.192 1.946 9.446 1.00 98.06 114 LYS A N 1
ATOM 875 C CA . LYS A 1 114 ? -11.375 2.067 10.900 1.00 98.06 114 LYS A CA 1
ATOM 876 C C . LYS A 1 114 ? -10.587 0.993 11.650 1.00 98.06 114 LYS A C 1
ATOM 878 O O . LYS A 1 114 ? -11.098 0.299 12.528 1.00 98.06 114 LYS A O 1
ATOM 883 N N . ASP A 1 115 ? -9.340 0.810 11.238 1.00 98.12 115 ASP A N 1
ATOM 884 C CA . ASP A 1 115 ? -8.492 -0.270 11.709 1.00 98.12 115 ASP A CA 1
ATOM 885 C C . ASP A 1 115 ? -7.765 0.117 13.005 1.00 98.12 115 ASP A C 1
ATOM 887 O O . ASP A 1 115 ? -6.608 0.540 13.005 1.00 98.12 115 ASP A O 1
ATOM 891 N N . PHE A 1 116 ? -8.464 -0.029 14.132 1.00 97.31 116 PHE A N 1
ATOM 892 C CA . PHE A 1 116 ? -7.951 0.324 15.460 1.00 97.31 116 PHE A CA 1
ATOM 893 C C . PHE A 1 116 ? -6.716 -0.487 15.887 1.00 97.31 116 PHE A C 1
ATOM 895 O O . PHE A 1 116 ? -5.925 -0.019 16.705 1.00 97.31 116 PHE A O 1
ATOM 902 N N . GLU A 1 117 ? -6.484 -1.668 15.308 1.00 97.69 117 GLU A N 1
ATOM 903 C CA . GLU A 1 117 ? -5.269 -2.449 15.582 1.00 97.69 117 GLU A CA 1
ATOM 904 C C . GLU A 1 117 ? -4.007 -1.780 15.004 1.00 97.69 117 GLU A C 1
ATOM 906 O O . GLU A 1 117 ? -2.893 -2.103 15.416 1.00 97.69 117 GLU A O 1
ATOM 911 N N . ALA A 1 118 ? -4.157 -0.814 14.090 1.00 98.25 118 ALA A N 1
ATOM 912 C CA . ALA A 1 118 ? -3.047 -0.023 13.566 1.00 98.25 118 ALA A CA 1
ATOM 913 C C . ALA A 1 118 ? -2.576 1.086 14.528 1.00 98.25 118 ALA A C 1
ATOM 915 O O . ALA A 1 118 ? -1.478 1.612 14.351 1.00 98.25 118 ALA A O 1
ATOM 916 N N . VAL A 1 119 ? -3.357 1.441 15.557 1.00 98.56 119 VAL A N 1
ATOM 917 C CA . VAL A 1 119 ? -3.037 2.520 16.515 1.00 98.56 119 VAL A CA 1
ATOM 918 C C . VAL A 1 119 ? -1.642 2.389 17.154 1.00 98.56 119 VAL A C 1
ATOM 920 O O . VAL A 1 119 ? -0.889 3.367 17.104 1.00 98.56 119 VAL A O 1
ATOM 923 N N . PRO A 1 120 ? -1.229 1.238 17.729 1.00 98.38 120 PRO A N 1
ATOM 924 C CA . PRO A 1 120 ? 0.119 1.107 18.289 1.00 98.38 120 PRO A CA 1
ATOM 925 C C . PRO A 1 120 ? 1.221 1.279 17.233 1.00 98.38 120 PRO A C 1
ATOM 927 O O . PRO A 1 120 ? 2.264 1.862 17.529 1.00 98.38 120 PRO A O 1
ATOM 930 N N . ILE A 1 121 ? 0.976 0.835 15.996 1.00 98.50 121 ILE A N 1
ATOM 931 C CA . ILE A 1 121 ? 1.921 0.970 14.881 1.00 98.50 121 ILE A CA 1
ATOM 932 C C . ILE A 1 121 ? 2.071 2.444 14.498 1.00 98.50 121 ILE A C 1
ATOM 934 O O . ILE A 1 121 ? 3.187 2.952 14.429 1.00 98.50 121 ILE A O 1
ATOM 938 N N . LEU A 1 122 ? 0.955 3.152 14.305 1.00 98.56 122 LEU A N 1
ATOM 939 C CA . LEU A 1 122 ? 0.936 4.578 13.972 1.00 98.56 122 LEU A CA 1
ATOM 940 C C . LEU A 1 122 ? 1.683 5.416 15.014 1.00 98.56 122 LEU A C 1
ATOM 942 O O . LEU A 1 122 ? 2.450 6.300 14.640 1.00 98.56 122 LEU A O 1
ATOM 946 N N . ARG A 1 123 ? 1.497 5.119 16.308 1.00 98.25 123 ARG A N 1
ATOM 947 C CA . ARG A 1 123 ? 2.206 5.805 17.398 1.00 98.25 123 ARG A CA 1
ATOM 948 C C . ARG A 1 123 ? 3.708 5.562 17.328 1.00 98.25 123 ARG A C 1
ATOM 950 O O . ARG A 1 123 ? 4.472 6.518 17.277 1.00 98.25 123 ARG A O 1
ATOM 957 N N . TYR A 1 124 ? 4.116 4.299 17.220 1.00 98.38 124 TYR A N 1
ATOM 958 C CA . TYR A 1 124 ? 5.526 3.942 17.088 1.00 98.38 124 TYR A CA 1
ATOM 959 C C . TYR A 1 124 ? 6.192 4.623 15.881 1.00 98.38 124 TYR A C 1
ATOM 961 O O . TYR A 1 124 ? 7.294 5.161 15.994 1.00 98.38 124 TYR A O 1
ATOM 969 N N . VAL A 1 125 ? 5.532 4.629 14.719 1.00 98.31 125 VAL A N 1
ATOM 970 C CA . VAL A 1 125 ? 6.083 5.256 13.510 1.00 98.31 125 VAL A CA 1
ATOM 971 C C . VAL A 1 125 ? 6.136 6.779 13.659 1.00 98.31 125 VAL A C 1
ATOM 973 O O . VAL A 1 125 ? 7.139 7.372 13.283 1.00 98.31 125 VAL A O 1
ATOM 976 N N . ALA A 1 126 ? 5.121 7.419 14.246 1.00 97.75 126 ALA A N 1
ATOM 977 C CA . ALA A 1 126 ? 5.140 8.861 14.508 1.00 97.75 126 ALA A CA 1
ATOM 978 C C . ALA A 1 126 ? 6.294 9.272 15.442 1.00 97.75 126 ALA A C 1
ATOM 980 O O . ALA A 1 126 ? 6.933 10.296 15.203 1.00 97.75 126 ALA A O 1
ATOM 981 N N . ASP A 1 127 ? 6.588 8.452 16.454 1.00 97.81 127 ASP A N 1
ATOM 982 C CA . ASP A 1 127 ? 7.655 8.707 17.427 1.00 97.81 127 ASP A CA 1
ATOM 983 C C . ASP A 1 127 ? 9.057 8.479 16.832 1.00 97.81 127 ASP A C 1
ATOM 985 O O . ASP A 1 127 ? 10.010 9.178 17.174 1.00 97.81 127 ASP A O 1
ATOM 989 N N . THR A 1 128 ? 9.197 7.512 15.919 1.00 97.88 128 THR A N 1
ATOM 990 C CA . THR A 1 128 ? 10.491 7.141 15.312 1.00 97.88 128 THR A CA 1
ATOM 991 C C . THR A 1 128 ? 10.791 7.856 13.995 1.00 97.88 128 THR A C 1
ATOM 993 O O . THR A 1 128 ? 11.944 7.880 13.560 1.00 97.88 128 THR A O 1
ATOM 996 N N . ARG A 1 129 ? 9.783 8.464 13.359 1.00 97.25 129 ARG A N 1
ATOM 997 C CA . ARG A 1 129 ? 9.901 9.189 12.087 1.00 97.25 129 ARG A CA 1
ATOM 998 C C . ARG A 1 129 ? 9.317 10.601 12.189 1.00 97.25 129 ARG A C 1
ATOM 1000 O O . ARG A 1 129 ? 8.165 10.822 11.805 1.00 97.25 129 ARG A O 1
ATOM 1007 N N . PRO A 1 130 ? 10.113 11.587 12.647 1.00 94.44 130 PRO A N 1
ATOM 1008 C CA . PRO A 1 130 ? 9.653 12.966 12.822 1.00 94.44 130 PRO A CA 1
ATOM 1009 C C . PRO A 1 130 ? 9.086 13.610 11.546 1.00 94.44 130 PRO A C 1
ATOM 1011 O O . PRO A 1 130 ? 8.171 14.425 11.627 1.00 94.44 130 PRO A O 1
ATOM 1014 N N . ASP A 1 131 ? 9.564 13.205 10.361 1.00 95.31 131 ASP A N 1
ATOM 1015 C CA . ASP A 1 131 ? 9.060 13.649 9.049 1.00 95.31 131 ASP A CA 1
ATOM 1016 C C . ASP A 1 131 ? 7.605 13.223 8.763 1.00 95.31 131 ASP A C 1
ATOM 1018 O O . ASP A 1 131 ? 6.949 13.752 7.857 1.00 95.31 131 ASP A O 1
ATOM 1022 N N . LEU A 1 132 ? 7.096 12.259 9.532 1.00 97.50 132 LEU A N 1
ATOM 1023 C CA . LEU A 1 132 ? 5.747 11.713 9.444 1.00 97.50 132 LEU A CA 1
ATOM 1024 C C . LEU A 1 132 ? 4.903 11.970 10.696 1.00 97.50 132 LEU A C 1
ATOM 102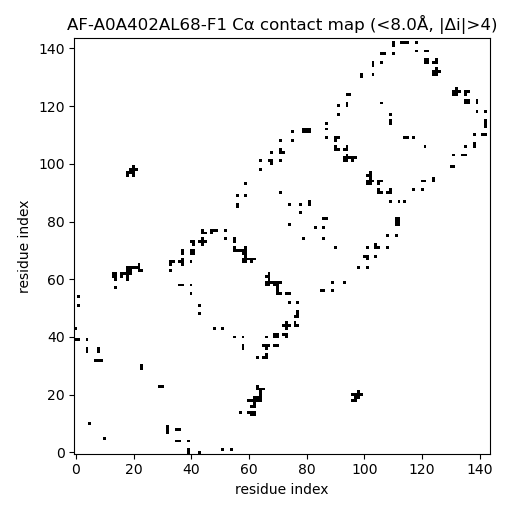6 O O . LEU A 1 132 ? 3.715 11.661 10.679 1.00 97.50 132 LEU A O 1
ATOM 1030 N N . ALA A 1 133 ? 5.461 12.558 11.755 1.00 96.69 133 ALA A N 1
ATOM 1031 C CA . ALA A 1 133 ? 4.772 12.695 13.037 1.00 96.69 133 ALA A CA 1
ATOM 1032 C C . ALA A 1 133 ? 3.415 13.407 12.905 1.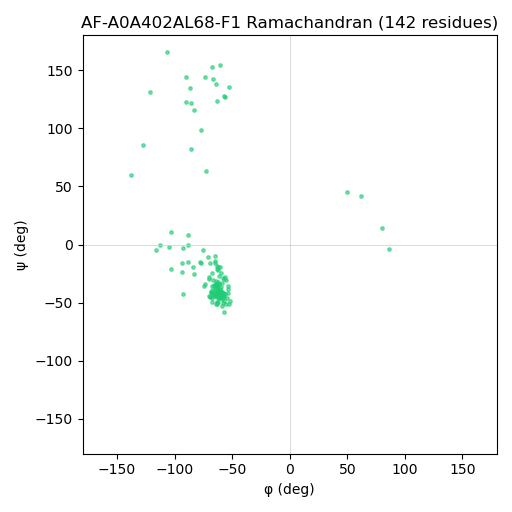00 96.69 133 ALA A C 1
ATOM 1034 O O . ALA A 1 133 ? 2.395 12.865 13.323 1.00 96.69 133 ALA A O 1
ATOM 1035 N N . TYR A 1 134 ? 3.380 14.574 12.252 1.00 96.44 134 TYR A N 1
ATOM 1036 C CA . TYR A 1 134 ? 2.151 15.356 12.082 1.00 96.44 134 TYR A CA 1
ATOM 1037 C C . TYR A 1 134 ? 1.014 14.585 11.375 1.00 96.44 134 TYR A C 1
ATOM 1039 O O . TYR A 1 134 ? -0.043 14.413 11.983 1.00 96.44 134 TYR A O 1
ATOM 1047 N N . PRO A 1 135 ? 1.182 14.060 10.140 1.00 96.25 135 PRO A N 1
ATOM 1048 C CA . PRO A 1 135 ? 0.089 13.355 9.464 1.00 96.25 135 PRO A CA 1
ATOM 1049 C C . PRO A 1 135 ? -0.357 12.072 10.186 1.00 96.25 135 PRO A C 1
ATOM 1051 O O . PRO A 1 135 ? -1.537 11.716 10.134 1.00 96.25 135 PRO A O 1
ATOM 1054 N N . LEU A 1 136 ? 0.553 11.375 10.875 1.00 97.75 136 LEU A N 1
ATOM 1055 C CA . LEU A 1 136 ? 0.197 10.172 11.632 1.00 97.75 136 LEU A CA 1
ATOM 1056 C C . LEU A 1 136 ? -0.547 10.509 12.930 1.00 97.75 136 LEU A C 1
ATOM 1058 O O . LEU A 1 136 ? -1.488 9.805 13.284 1.00 97.75 136 LEU A O 1
ATOM 1062 N N . GLN A 1 137 ? -0.203 11.612 13.600 1.00 97.19 137 GLN A N 1
ATOM 1063 C CA . GLN A 1 137 ? -0.955 12.113 14.753 1.00 97.19 137 GLN A CA 1
ATOM 1064 C C . GLN A 1 137 ? -2.377 12.541 14.372 1.00 97.19 137 GLN A C 1
ATOM 1066 O O . GLN A 1 137 ? -3.315 12.236 15.105 1.00 97.19 137 GLN A O 1
ATOM 1071 N N . GLU A 1 138 ? -2.565 13.176 13.214 1.00 97.25 138 GLU A N 1
ATOM 1072 C CA . GLU A 1 138 ? -3.909 13.497 12.708 1.00 97.25 138 GLU A CA 1
ATOM 1073 C C . GLU A 1 138 ? -4.733 12.243 12.400 1.00 97.25 138 GLU A C 1
ATOM 1075 O O . GLU A 1 138 ? -5.942 12.219 12.629 1.00 97.25 138 GLU A O 1
ATOM 1080 N N . THR A 1 139 ? -4.083 11.178 11.927 1.00 97.62 139 THR A N 1
ATOM 1081 C CA . THR A 1 139 ? -4.746 9.882 11.743 1.00 97.62 139 THR A CA 1
ATOM 1082 C C . THR A 1 139 ? -5.116 9.255 13.089 1.00 97.62 139 THR A C 1
ATOM 1084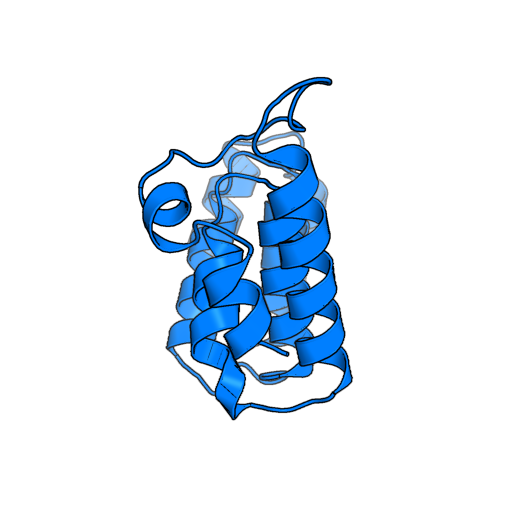 O O . THR A 1 139 ? -6.241 8.795 13.265 1.00 97.62 139 THR A O 1
ATOM 1087 N N . LEU A 1 140 ? -4.200 9.282 14.064 1.00 97.88 140 LEU A N 1
ATOM 1088 C CA . LEU A 1 140 ? -4.429 8.762 15.413 1.00 97.88 140 LEU A CA 1
ATOM 1089 C C . LEU A 1 140 ? -5.623 9.434 16.092 1.00 97.88 140 LEU A C 1
ATOM 1091 O O . LEU A 1 140 ? -6.460 8.723 16.630 1.00 97.88 140 LEU A O 1
ATOM 1095 N N . LYS A 1 141 ? -5.744 10.765 16.011 1.00 97.31 141 LYS A N 1
ATOM 1096 C CA . LYS A 1 141 ? -6.875 11.516 16.590 1.00 97.31 141 LYS A CA 1
ATOM 1097 C C . LYS A 1 141 ? -8.238 11.081 16.052 1.00 97.31 141 LYS A C 1
ATOM 1099 O O . LYS A 1 141 ? -9.233 11.243 16.742 1.00 97.31 141 LYS A O 1
ATOM 1104 N N . GLN A 1 142 ? -8.295 10.579 14.820 1.00 97.38 142 GLN A N 1
ATOM 1105 C CA . GLN A 1 142 ? -9.538 10.110 14.199 1.00 97.38 142 GLN A CA 1
ATOM 1106 C C . GLN A 1 142 ? -9.828 8.629 14.493 1.00 97.38 142 GLN A C 1
ATOM 1108 O O . GLN A 1 142 ? -10.950 8.173 14.280 1.00 97.38 142 GLN A O 1
ATOM 1113 N N . LEU A 1 143 ? -8.828 7.880 14.972 1.00 93.50 143 LEU A N 1
ATOM 1114 C CA . LEU A 1 143 ? -8.924 6.473 15.378 1.00 93.50 143 LEU A CA 1
ATOM 1115 C C . LEU A 1 143 ? -8.979 6.294 16.908 1.00 93.50 143 LEU A C 1
ATOM 1117 O O . LEU A 1 143 ? -8.843 5.172 17.392 1.00 93.50 143 LEU A O 1
ATOM 1121 N N . THR A 1 144 ? -9.158 7.368 17.677 1.00 79.56 144 THR A N 1
ATOM 1122 C CA . THR A 1 144 ? -9.294 7.356 19.146 1.00 79.56 144 THR A CA 1
ATOM 1123 C C . THR A 1 144 ? -10.535 8.111 19.561 1.00 79.56 144 THR A C 1
ATOM 1125 O O . THR A 1 144 ? -11.271 7.590 20.423 1.00 79.56 144 THR A O 1
#

Radius of gyration: 14.87 Å; Cα contacts (8 Å, |Δi|>4): 199; chains: 1; bounding box: 33×29×39 Å

Secondary structure (DSSP, 8-state):
-HHHHHHHS-HHHHHTSPPPSSPPPTT-THHHHHHHHHHHHHHHHHHT-GGGHHHHHHHTT-SSHHHHHHHHHHHHHHSTT--SHHHHHHHHHHTT-SSHHHHHHHHHHHHHTT-GGGHHHHHHHHHH-GGGHHHHHHHHHH--

pLDDT: mean 95.4, std 4.32, range [76.75, 98.81]

InterPro domains:
  IPR011989 Armadillo-like helical [G3DSA:1.25.10.10] (27-144)
  IPR016024 Armadillo-type fold [SSF48371] (35-126)